Protein AF-Q2F6L7-F1 (afdb_monomer)

Foldseek 3Di:
DDDDDDDDDDDDDDDDCPDDDDCPVVVQPPPVPPVLSVDDPDPVSVVVD

Organism: NCBI:txid40149

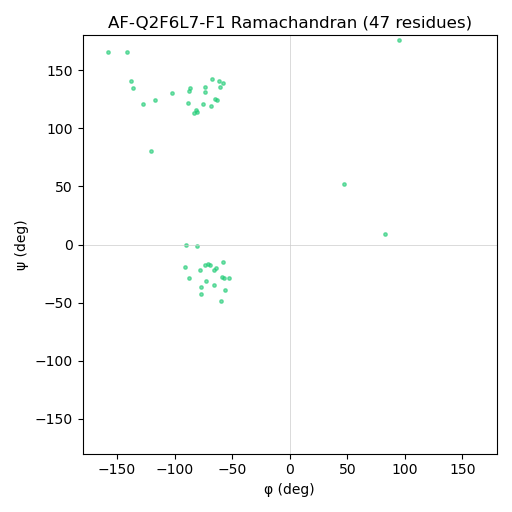Mean predicted aligned error: 7.01 Å

Nearest PDB structures (foldseek):
  8bcv-assembly1_A  TM=9.457E-01  e=8.206E-05  Avena sativa
  8j7b-assembly1_A  TM=9.667E-01  e=4.878E-04  Arabidopsis thaliana
  7yca-assembly1_A  TM=9.798E-01  e=7.482E-04  Ostreococcus tauri
  8xls-assembly1_A  TM=9.685E-01  e=1.890E-03  Thalassiosira pseudonana CCMP1335

Radius of gyration: 22.8 Å; Cα contacts (8 Å, |Δi|>4): 19; chains: 1; bounding box: 49×43×50 Å

Secondary structure (DSSP, 8-state):
---PPPPPPPPP---SSSS---STGGGSTTTT-TTGGG--SSTHHHHH-

pLDDT: mean 91.62, std 10.9, range [50.78, 98.12]

InterPro domains:
  IPR036408 Photosystem I PsaA/PsaB superfamily [G3DSA:1.20.1130.10] (1-49)

Sequence (49 aa):
MMIRSPEPEVKIVVDRDPVKTSFEEWARPGHFSRTIAKGPDTTTWIWNL

Structure (mmCIF, N/CA/C/O backbone):
data_AF-Q2F6L7-F1
#
_entry.id   AF-Q2F6L7-F1
#
loop_
_atom_site.group_PDB
_atom_site.id
_atom_site.type_symbol
_atom_site.label_atom_id
_atom_site.label_alt_id
_atom_site.label_comp_id
_atom_site.label_asym_id
_atom_site.label_entity_id
_atom_site.label_seq_id
_atom_site.pdbx_PDB_ins_code
_atom_site.Cartn_x
_atom_site.Cartn_y
_atom_site.Cartn_z
_atom_site.occupancy
_atom_site.B_iso_or_equiv
_atom_site.auth_seq_id
_atom_site.auth_comp_id
_atom_site.auth_asym_id
_atom_site.auth_atom_id
_atom_site.pdbx_PDB_model_num
ATOM 1 N N . MET A 1 1 ? 37.594 -34.111 -33.827 1.00 54.12 1 MET A N 1
ATOM 2 C CA . MET A 1 1 ? 37.516 -32.739 -33.283 1.00 54.12 1 MET A CA 1
ATOM 3 C C . MET A 1 1 ? 36.146 -32.582 -32.641 1.00 54.12 1 MET A C 1
ATOM 5 O O . MET A 1 1 ? 35.164 -32.658 -33.362 1.00 54.12 1 MET A O 1
ATOM 9 N N . MET A 1 2 ? 36.051 -32.501 -31.308 1.00 50.78 2 MET A N 1
ATOM 10 C CA . MET A 1 2 ? 34.762 -32.258 -30.641 1.00 50.78 2 MET A CA 1
ATOM 11 C C . MET A 1 2 ? 34.497 -30.752 -30.638 1.00 50.78 2 MET A C 1
ATOM 13 O O . MET A 1 2 ? 35.242 -30.004 -30.008 1.00 50.78 2 MET A O 1
ATOM 17 N N . ILE A 1 3 ? 33.475 -30.309 -31.366 1.00 68.69 3 ILE A N 1
ATOM 18 C CA . ILE A 1 3 ? 33.023 -28.917 -31.342 1.00 68.69 3 ILE A CA 1
ATOM 19 C C . ILE A 1 3 ? 32.139 -28.767 -30.104 1.00 68.69 3 ILE A C 1
ATOM 21 O O . ILE A 1 3 ? 31.114 -29.435 -29.990 1.00 68.69 3 ILE A O 1
ATOM 25 N N . ARG A 1 4 ? 32.563 -27.942 -29.143 1.00 71.00 4 ARG A N 1
ATOM 26 C CA . ARG A 1 4 ? 31.731 -27.598 -27.985 1.00 71.00 4 ARG A CA 1
ATOM 27 C C . ARG A 1 4 ? 30.632 -26.646 -28.465 1.00 71.00 4 ARG A C 1
ATOM 29 O O . ARG A 1 4 ? 30.931 -25.696 -29.183 1.00 71.00 4 ARG A O 1
ATOM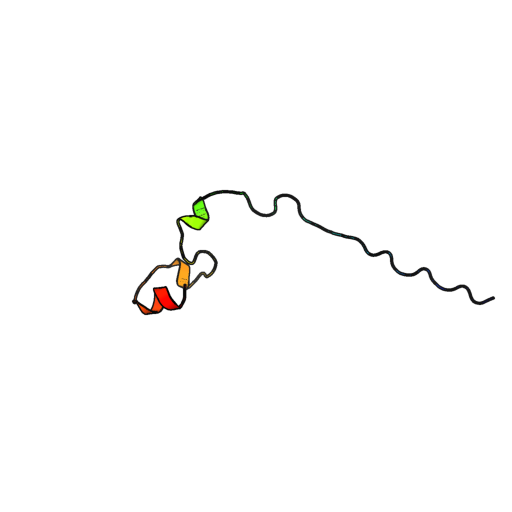 36 N N . SER A 1 5 ? 29.380 -26.924 -28.101 1.00 76.44 5 SER A N 1
ATOM 37 C CA . SER A 1 5 ? 28.259 -26.008 -28.354 1.00 76.44 5 SER A CA 1
ATOM 38 C C . SER A 1 5 ? 28.511 -24.681 -27.625 1.00 76.44 5 SER A C 1
ATOM 40 O O . SER A 1 5 ? 29.010 -24.733 -26.498 1.00 76.44 5 SER A O 1
ATOM 42 N N . PRO A 1 6 ? 28.192 -23.515 -28.219 1.00 78.38 6 PRO A N 1
ATOM 43 C CA . PRO A 1 6 ? 28.327 -22.237 -27.528 1.00 78.38 6 PRO A CA 1
ATOM 44 C C . PRO A 1 6 ? 27.484 -22.230 -26.247 1.00 78.38 6 PRO A C 1
ATOM 46 O O . PRO A 1 6 ? 26.363 -22.746 -26.231 1.00 78.38 6 PRO A O 1
ATOM 49 N N . GLU A 1 7 ? 28.044 -21.675 -25.172 1.00 78.56 7 GLU A N 1
ATOM 50 C CA . GLU A 1 7 ? 27.324 -21.466 -23.916 1.00 78.56 7 GLU A CA 1
ATOM 51 C C . GLU A 1 7 ? 26.221 -20.413 -24.122 1.00 78.56 7 GLU A C 1
ATOM 53 O O . GLU A 1 7 ? 26.417 -19.464 -24.887 1.00 78.56 7 GLU A O 1
ATOM 58 N N . PRO A 1 8 ? 25.044 -20.569 -23.492 1.00 81.81 8 PRO A N 1
ATOM 59 C CA . PRO A 1 8 ? 23.948 -19.627 -23.673 1.00 81.81 8 PRO A CA 1
ATOM 60 C C . PRO A 1 8 ? 24.322 -18.240 -23.133 1.00 81.81 8 PRO A C 1
ATOM 62 O O . PRO A 1 8 ? 24.669 -18.091 -21.962 1.00 81.81 8 PRO A O 1
ATOM 65 N N . GLU A 1 9 ? 24.208 -17.212 -23.979 1.00 82.38 9 GLU A N 1
ATOM 66 C CA . GLU A 1 9 ? 24.365 -15.818 -23.557 1.00 82.38 9 GLU A CA 1
ATOM 67 C C . GLU A 1 9 ? 23.275 -15.430 -22.551 1.00 82.38 9 GLU A C 1
ATOM 69 O O . GLU A 1 9 ? 22.073 -15.522 -22.824 1.00 82.38 9 GLU A O 1
ATOM 74 N N . VAL A 1 10 ? 23.701 -14.948 -21.384 1.00 88.12 10 VAL A N 1
ATOM 75 C CA . VAL A 1 10 ? 22.800 -14.417 -20.361 1.00 88.12 10 VAL A CA 1
ATOM 76 C C . VAL A 1 10 ? 22.312 -13.037 -20.797 1.00 88.12 10 VAL A C 1
ATOM 78 O O . VAL A 1 10 ? 23.106 -12.118 -20.994 1.00 88.12 10 VAL A O 1
ATOM 81 N N . LYS A 1 11 ? 20.992 -12.873 -20.926 1.00 88.50 11 LYS A N 1
ATOM 82 C CA . LYS A 1 11 ? 20.353 -11.590 -21.247 1.00 88.50 11 LYS A CA 1
ATOM 83 C C . LYS A 1 11 ? 19.753 -10.969 -19.992 1.00 88.50 11 LYS A C 1
ATOM 85 O O . LYS A 1 11 ? 19.001 -11.624 -19.276 1.00 88.50 11 LYS A O 1
ATOM 90 N N . ILE A 1 12 ? 20.054 -9.694 -19.756 1.00 90.00 12 ILE A N 1
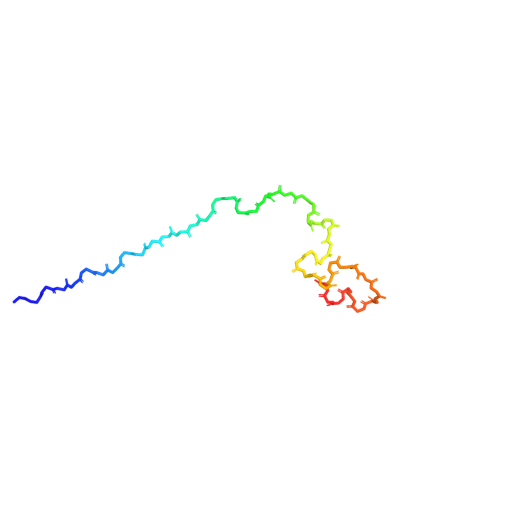ATOM 91 C CA . ILE A 1 12 ? 19.426 -8.900 -18.696 1.00 90.00 12 ILE A CA 1
ATOM 92 C C . ILE A 1 12 ? 18.162 -8.263 -19.274 1.00 90.00 12 ILE A C 1
ATOM 94 O O . ILE A 1 12 ? 18.234 -7.521 -20.253 1.00 90.00 12 ILE A O 1
ATOM 98 N N . VAL A 1 13 ? 17.012 -8.551 -18.666 1.00 93.75 13 VAL A N 1
ATOM 99 C CA . VAL A 1 13 ? 15.717 -7.965 -19.029 1.00 93.75 13 VAL A CA 1
ATOM 100 C C . VAL A 1 13 ? 15.210 -7.167 -17.836 1.00 93.75 13 VAL A C 1
ATOM 102 O O . VAL A 1 13 ? 15.111 -7.700 -16.734 1.00 93.75 13 VAL A O 1
ATOM 105 N N . VAL A 1 14 ? 14.927 -5.884 -18.056 1.00 95.38 14 VAL A N 1
ATOM 106 C CA . VAL A 1 14 ? 14.378 -4.968 -17.051 1.00 95.38 14 VAL A CA 1
ATOM 107 C C . VAL A 1 14 ? 13.288 -4.112 -17.683 1.00 95.38 14 VAL A C 1
ATOM 109 O O . VAL A 1 14 ? 13.449 -3.645 -18.813 1.00 95.38 14 VAL A O 1
ATOM 112 N N . ASP A 1 15 ? 12.214 -3.874 -16.936 1.00 97.56 15 ASP A N 1
ATOM 113 C CA . ASP A 1 15 ? 11.169 -2.930 -17.325 1.00 97.56 15 ASP A CA 1
ATOM 114 C C . ASP A 1 15 ? 11.540 -1.520 -16.855 1.00 97.56 15 ASP A C 1
ATOM 116 O O . ASP A 1 15 ? 11.978 -1.320 -15.719 1.00 97.56 15 ASP A O 1
ATOM 120 N N . ARG A 1 16 ? 11.381 -0.530 -17.740 1.00 95.94 16 ARG A N 1
ATOM 121 C CA . ARG A 1 16 ? 11.591 0.885 -17.402 1.00 95.94 16 ARG A CA 1
ATOM 122 C C . ARG A 1 16 ? 10.306 1.480 -16.844 1.00 95.94 16 ARG A C 1
ATOM 124 O O . ARG A 1 16 ? 9.250 1.309 -17.441 1.00 95.94 16 ARG A O 1
ATOM 131 N N . ASP A 1 17 ? 10.432 2.183 -15.721 1.00 96.06 17 ASP A N 1
ATOM 132 C CA . ASP A 1 17 ? 9.336 2.848 -15.005 1.00 96.06 17 ASP A CA 1
ATOM 133 C C . ASP A 1 17 ? 8.085 1.966 -14.798 1.00 96.06 17 ASP A C 1
ATOM 135 O O . ASP A 1 17 ? 6.969 2.387 -15.115 1.00 96.06 17 ASP A O 1
ATOM 139 N N . PRO A 1 18 ? 8.228 0.739 -14.249 1.00 96.75 18 PRO A N 1
ATOM 140 C CA . PRO A 1 18 ? 7.101 -0.185 -14.098 1.00 96.75 18 PRO A CA 1
ATOM 141 C C . PRO A 1 18 ? 6.043 0.322 -13.104 1.00 96.75 18 PRO A C 1
ATOM 143 O O . PRO A 1 18 ? 4.888 -0.094 -13.158 1.00 96.75 18 PRO A O 1
ATOM 146 N N . VAL A 1 19 ? 6.428 1.227 -12.196 1.00 96.25 19 VAL A N 1
ATOM 147 C CA . VAL A 1 19 ? 5.552 1.882 -11.220 1.00 96.25 19 VAL A CA 1
ATOM 148 C C . VAL A 1 19 ? 5.887 3.370 -11.185 1.00 96.25 19 VAL A C 1
ATOM 150 O O . VAL A 1 19 ? 7.056 3.748 -11.130 1.00 96.25 19 VAL A O 1
ATOM 153 N N . LYS A 1 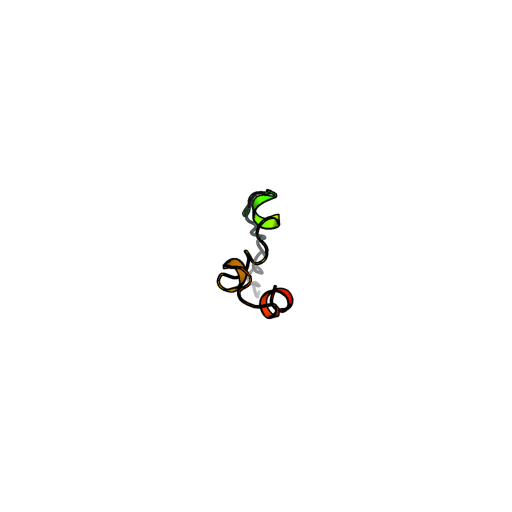20 ? 4.863 4.229 -11.206 1.00 96.31 20 LYS A N 1
ATOM 154 C CA . LYS A 1 20 ? 5.046 5.684 -11.158 1.00 96.31 20 LYS A CA 1
ATOM 155 C C . LYS A 1 20 ? 5.462 6.146 -9.763 1.00 96.31 20 LYS A C 1
ATOM 157 O O . LYS A 1 20 ? 4.828 5.789 -8.772 1.00 96.31 20 LYS A O 1
ATOM 162 N N . THR A 1 21 ? 6.450 7.031 -9.701 1.00 97.38 21 THR A N 1
ATOM 163 C CA . THR A 1 21 ? 6.827 7.721 -8.462 1.00 97.38 21 THR A CA 1
ATOM 164 C C . THR A 1 21 ? 5.724 8.688 -8.037 1.00 97.38 21 THR A C 1
ATOM 166 O O . THR A 1 21 ? 5.399 9.626 -8.764 1.00 97.38 21 THR A O 1
ATOM 169 N N . SER A 1 22 ? 5.147 8.471 -6.856 1.00 97.62 22 SER A N 1
ATOM 170 C CA . SER A 1 22 ? 4.151 9.363 -6.258 1.00 97.62 22 SER A CA 1
ATOM 171 C C . SER A 1 22 ? 4.076 9.175 -4.738 1.00 97.62 22 SER A C 1
ATOM 173 O O . SER A 1 22 ? 4.563 8.178 -4.205 1.00 97.62 22 SER A O 1
ATOM 175 N N . PHE A 1 23 ? 3.429 10.118 -4.048 1.00 98.06 23 PHE A N 1
ATOM 176 C CA . PHE A 1 23 ? 3.103 10.011 -2.618 1.00 98.06 23 PHE A CA 1
ATOM 177 C C . PHE A 1 23 ? 1.732 9.373 -2.348 1.00 98.06 23 PHE A C 1
ATOM 179 O O . PHE A 1 23 ? 1.348 9.223 -1.192 1.00 98.06 23 PHE A O 1
ATOM 186 N N . GLU A 1 24 ? 0.980 8.997 -3.385 1.00 97.62 24 GLU A N 1
ATOM 187 C CA . GLU A 1 24 ? -0.398 8.511 -3.243 1.00 97.62 24 GLU A CA 1
ATOM 188 C C . GLU A 1 24 ? -0.467 7.252 -2.368 1.00 97.62 24 GLU A C 1
ATOM 190 O O . GLU A 1 24 ? -1.212 7.202 -1.392 1.00 97.62 24 GLU A O 1
ATOM 195 N N . GLU A 1 25 ? 0.393 6.275 -2.645 1.00 96.88 25 GLU A N 1
ATOM 196 C CA . GLU A 1 25 ? 0.431 5.012 -1.901 1.00 96.88 25 GLU A CA 1
ATOM 197 C C . GLU A 1 25 ? 1.042 5.143 -0.496 1.00 96.88 25 GLU A C 1
ATOM 199 O O . GLU A 1 25 ? 0.792 4.309 0.375 1.00 96.88 25 GLU A O 1
ATOM 204 N N . TRP A 1 26 ? 1.785 6.221 -0.229 1.00 96.81 26 TRP A N 1
ATOM 205 C CA . TRP A 1 26 ? 2.312 6.522 1.108 1.00 96.81 26 TRP A CA 1
ATOM 206 C C . TRP A 1 26 ? 1.199 6.986 2.051 1.00 96.81 26 TRP A C 1
A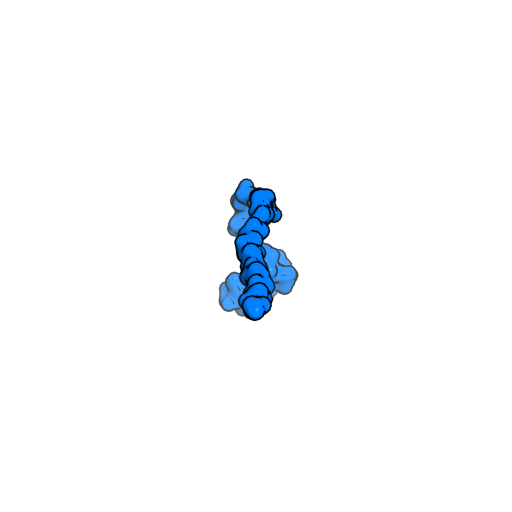TOM 208 O O . TRP A 1 26 ? 1.244 6.712 3.248 1.00 96.81 26 TRP A O 1
ATOM 218 N N . ALA A 1 27 ? 0.176 7.652 1.510 1.00 97.31 27 ALA A N 1
ATOM 219 C CA . ALA A 1 27 ? -0.998 8.085 2.260 1.00 97.31 27 ALA A CA 1
ATOM 220 C C . ALA A 1 27 ? -2.030 6.959 2.477 1.00 97.31 27 ALA A C 1
ATOM 222 O O . ALA A 1 27 ? -3.057 7.187 3.118 1.00 97.31 27 ALA A O 1
ATOM 223 N N . ARG A 1 28 ? -1.776 5.748 1.955 1.00 96.81 28 ARG A N 1
ATOM 224 C CA . ARG A 1 28 ? -2.678 4.587 2.013 1.00 96.81 28 ARG A CA 1
ATOM 225 C C . ARG A 1 28 ? -1.994 3.418 2.730 1.00 96.81 28 ARG A C 1
ATOM 227 O O . ARG A 1 28 ? -1.473 2.509 2.077 1.00 96.81 28 ARG A O 1
ATOM 234 N N . PRO A 1 29 ? -1.970 3.410 4.074 1.00 97.12 29 PRO A N 1
ATOM 235 C CA . PRO A 1 29 ? -1.342 2.323 4.805 1.00 97.12 29 PRO A CA 1
ATOM 236 C C . PRO A 1 29 ? -2.030 0.995 4.473 1.00 97.12 29 PRO A C 1
ATOM 238 O O . PRO A 1 29 ? -3.257 0.905 4.403 1.00 97.12 29 PRO A O 1
ATOM 241 N N . GLY A 1 30 ? -1.224 -0.035 4.230 1.00 97.38 30 GLY A N 1
ATOM 242 C CA . GLY A 1 30 ? -1.715 -1.368 3.902 1.00 97.38 30 GLY A CA 1
ATOM 243 C C . GLY A 1 30 ? -2.076 -1.565 2.432 1.00 97.38 30 GLY A C 1
ATOM 244 O O . GLY A 1 30 ? -2.620 -2.618 2.108 1.00 97.38 30 GLY A O 1
ATOM 245 N N . HIS A 1 31 ? -1.767 -0.615 1.533 1.00 97.38 31 HIS A N 1
ATOM 246 C CA . HIS A 1 31 ? -2.083 -0.712 0.097 1.00 97.38 31 HIS A CA 1
ATOM 247 C C . HIS A 1 31 ? -1.593 -2.009 -0.565 1.00 97.38 31 HIS A C 1
ATOM 249 O O . HIS A 1 31 ? -2.194 -2.498 -1.521 1.00 97.38 31 HIS A O 1
ATOM 255 N N . PHE A 1 32 ? -0.514 -2.591 -0.042 1.00 96.38 32 PHE A N 1
ATOM 256 C CA . PHE A 1 32 ? 0.089 -3.819 -0.551 1.00 96.38 32 PHE A CA 1
ATOM 257 C C . PHE A 1 32 ? -0.771 -5.069 -0.285 1.00 96.38 32 PHE A C 1
ATOM 259 O O . PHE A 1 32 ? -0.565 -6.103 -0.918 1.00 96.38 32 PHE A O 1
ATOM 266 N N . SER A 1 33 ? -1.748 -5.000 0.628 1.00 97.88 33 SER A N 1
ATOM 267 C CA . SER A 1 33 ? -2.622 -6.116 0.995 1.00 97.88 33 SER A CA 1
ATOM 268 C C . SER A 1 33 ? -4.086 -5.716 0.891 1.00 97.88 33 SER A C 1
ATOM 270 O O . SER A 1 33 ? -4.563 -4.850 1.613 1.00 97.88 33 SER A O 1
ATOM 272 N N . ARG A 1 34 ? -4.859 -6.419 0.057 1.00 96.75 34 ARG A N 1
ATOM 273 C CA . ARG A 1 34 ? -6.303 -6.154 -0.110 1.00 96.75 34 ARG A CA 1
ATOM 274 C C . ARG A 1 34 ? -7.105 -6.276 1.187 1.00 96.75 34 ARG A C 1
ATOM 276 O O . ARG A 1 34 ? -8.158 -5.657 1.301 1.00 96.75 34 ARG A O 1
ATOM 283 N N . THR A 1 35 ? -6.649 -7.098 2.131 1.00 96.06 35 THR A N 1
ATOM 284 C CA . THR A 1 35 ? -7.315 -7.265 3.428 1.00 96.06 35 THR A CA 1
ATOM 285 C C . THR A 1 35 ? -7.009 -6.085 4.347 1.00 96.06 35 THR A C 1
ATOM 287 O O . THR A 1 35 ? -7.925 -5.562 4.970 1.00 96.06 35 THR A O 1
ATOM 290 N N . ILE A 1 36 ? -5.753 -5.629 4.385 1.00 96.62 36 ILE A N 1
ATOM 291 C CA . ILE A 1 36 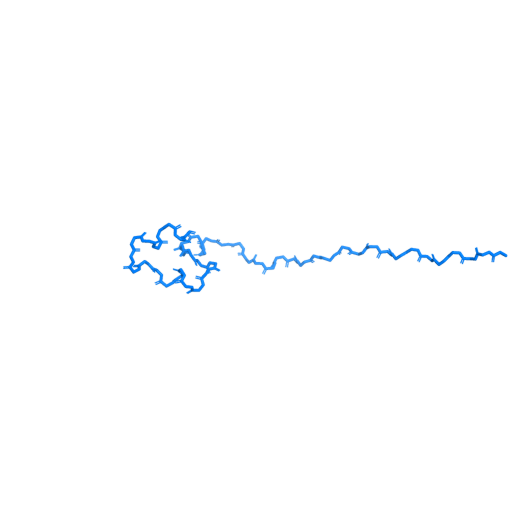? -5.308 -4.529 5.255 1.00 96.62 36 ILE A CA 1
ATOM 292 C C . ILE A 1 36 ? -5.742 -3.174 4.676 1.00 96.62 36 ILE A C 1
ATOM 294 O O . ILE A 1 36 ? -6.202 -2.315 5.416 1.00 96.62 36 ILE A O 1
ATOM 298 N N . ALA A 1 37 ? -5.726 -3.002 3.355 1.00 97.31 37 ALA A N 1
ATOM 299 C CA . ALA A 1 37 ? -6.135 -1.771 2.674 1.00 97.31 37 ALA A CA 1
ATOM 300 C C . ALA A 1 37 ? -7.583 -1.327 2.967 1.00 97.31 37 ALA A C 1
ATOM 302 O O . ALA A 1 37 ? -7.940 -0.188 2.675 1.00 97.31 37 ALA A O 1
ATOM 303 N N . LYS A 1 38 ? -8.428 -2.203 3.530 1.00 96.00 38 LYS A N 1
ATOM 304 C CA . LYS A 1 38 ? -9.785 -1.853 3.984 1.00 96.00 38 LYS A CA 1
ATOM 305 C C . LYS A 1 38 ? -9.794 -0.938 5.213 1.00 96.00 38 LYS A C 1
ATOM 307 O O . LYS A 1 38 ? -10.804 -0.290 5.460 1.00 96.00 38 LYS A O 1
ATOM 312 N N . GLY A 1 39 ? -8.678 -0.858 5.936 1.00 95.69 39 GLY A N 1
ATOM 313 C CA . GLY A 1 39 ? -8.535 -0.057 7.146 1.00 95.69 39 GLY A CA 1
ATOM 314 C C . GLY A 1 39 ? -8.775 -0.844 8.441 1.00 95.69 39 GLY A C 1
ATOM 315 O O . GLY A 1 39 ? -9.070 -2.042 8.405 1.00 95.69 39 GLY A O 1
ATOM 316 N N . PRO A 1 40 ? -8.584 -0.186 9.596 1.00 97.00 40 PRO A N 1
ATOM 317 C CA . PRO A 1 40 ? -8.624 -0.835 10.898 1.00 97.00 40 PRO A CA 1
ATOM 318 C C . PRO A 1 40 ? -10.050 -1.061 11.409 1.00 97.00 40 PRO A C 1
ATOM 320 O O . PRO A 1 40 ? -10.729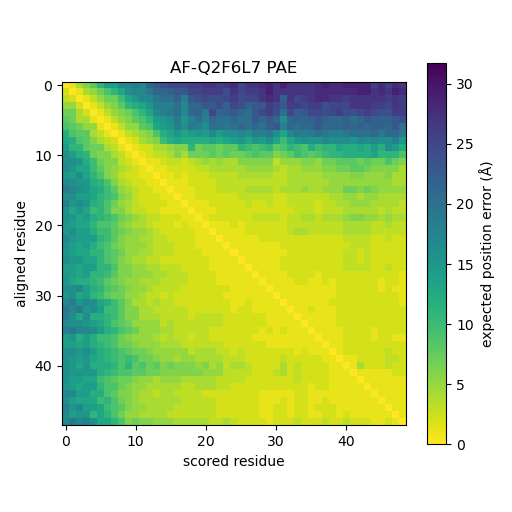 -0.116 11.797 1.00 97.00 40 PRO A O 1
ATOM 323 N N . ASP A 1 41 ? -10.447 -2.329 11.522 1.00 95.44 41 ASP A N 1
ATOM 324 C CA . ASP A 1 41 ? -11.636 -2.736 12.292 1.00 95.44 41 ASP A CA 1
ATOM 325 C C . ASP A 1 41 ? -11.304 -2.978 1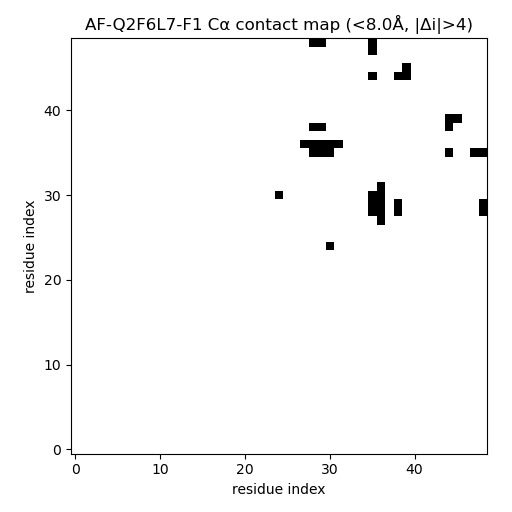3.777 1.00 95.44 41 ASP A C 1
ATOM 327 O O . ASP A 1 41 ? -12.139 -2.804 14.663 1.00 95.44 41 ASP A O 1
ATOM 331 N N . THR A 1 42 ? -10.064 -3.385 14.064 1.00 97.38 42 THR A N 1
ATOM 332 C CA . THR A 1 42 ? -9.537 -3.611 15.416 1.00 97.38 42 THR A CA 1
ATOM 333 C C . THR A 1 42 ? -8.091 -3.128 15.505 1.00 97.38 42 THR A C 1
ATOM 335 O O . THR A 1 42 ? -7.420 -2.931 14.491 1.00 97.38 42 THR A O 1
ATOM 338 N N . THR A 1 43 ? -7.557 -2.986 16.720 1.00 97.88 43 THR A N 1
ATOM 339 C CA . THR A 1 43 ? -6.146 -2.610 16.928 1.00 97.88 43 THR A CA 1
ATOM 340 C C . THR A 1 43 ? -5.163 -3.659 16.408 1.00 97.88 43 THR A C 1
ATOM 342 O O . THR A 1 43 ? -4.020 -3.323 16.111 1.00 97.88 43 THR A O 1
ATOM 345 N N . THR A 1 44 ? -5.604 -4.908 16.218 1.00 97.19 44 THR A N 1
ATOM 346 C CA . THR A 1 44 ? -4.818 -5.961 15.557 1.00 97.19 44 THR A CA 1
ATOM 347 C C . THR A 1 44 ? -4.392 -5.560 14.149 1.00 97.19 44 THR A C 1
ATOM 349 O O . THR A 1 44 ? -3.328 -5.969 13.696 1.00 97.19 44 THR A O 1
ATOM 352 N N . TRP A 1 45 ? -5.171 -4.714 13.474 1.00 98.12 45 TRP A N 1
ATOM 353 C CA . TRP A 1 45 ? -4.825 -4.205 12.153 1.00 98.12 45 TRP A CA 1
ATOM 354 C C . TRP A 1 45 ? -3.464 -3.495 12.120 1.00 98.12 45 TRP A C 1
ATOM 356 O O . TRP A 1 45 ? -2.707 -3.716 11.186 1.00 98.12 45 TRP A O 1
ATOM 366 N N . ILE A 1 46 ? -3.116 -2.724 13.160 1.00 97.56 46 ILE A N 1
ATOM 367 C CA . ILE A 1 46 ? -1.832 -1.999 13.243 1.00 97.56 46 ILE A CA 1
ATOM 368 C C . ILE A 1 46 ? -0.649 -2.969 13.325 1.00 97.56 46 ILE A C 1
ATOM 370 O O . ILE A 1 46 ? 0.408 -2.690 12.781 1.00 97.56 46 ILE A O 1
ATOM 374 N N . TRP A 1 47 ? -0.823 -4.109 13.991 1.00 97.50 47 TRP A N 1
ATOM 375 C CA . TRP A 1 47 ? 0.229 -5.119 14.124 1.00 97.50 47 TRP A CA 1
ATOM 376 C C . TRP A 1 47 ? 0.403 -5.970 12.863 1.00 97.50 47 TRP A C 1
ATOM 378 O O . TRP A 1 47 ? 1.449 -6.587 12.686 1.00 97.50 47 TRP A O 1
ATOM 388 N N . ASN A 1 48 ? -0.631 -6.028 12.020 1.00 96.44 48 ASN A N 1
ATOM 389 C CA . ASN A 1 48 ? -0.609 -6.746 10.747 1.00 96.44 48 ASN A CA 1
ATOM 390 C C . ASN A 1 48 ? -0.167 -5.867 9.567 1.00 96.44 48 ASN A C 1
ATOM 392 O O . ASN A 1 48 ? 0.170 -6.420 8.520 1.00 96.44 48 ASN A O 1
ATOM 396 N N . LEU A 1 49 ? -0.251 -4.540 9.720 1.00 95.00 49 LEU A N 1
ATOM 397 C CA . LEU A 1 49 ? 0.220 -3.530 8.772 1.00 95.00 49 LEU A CA 1
ATOM 398 C C . LEU A 1 49 ? 1.746 -3.580 8.626 1.00 95.00 49 LEU A C 1
ATOM 400 O O . LEU A 1 49 ? 2.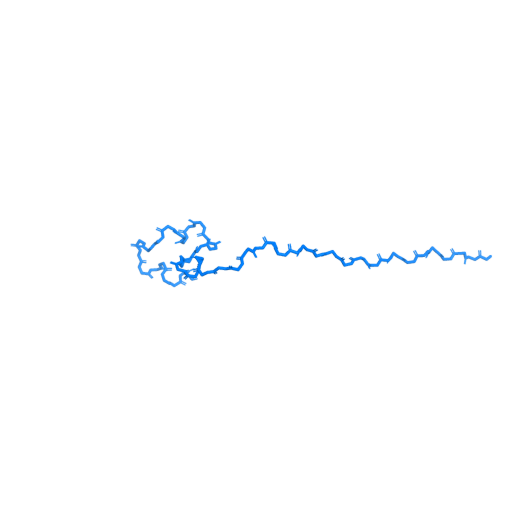197 -3.441 7.469 1.00 95.00 49 LEU A O 1
#

Solvent-accessible surface area (backbone atoms only — not comparable to full-atom values): 3622 Å² total; per-residue (Å²): 135,88,81,79,78,82,79,83,84,87,79,89,86,81,79,79,78,83,65,81,91,71,66,67,67,74,77,34,72,32,67,92,34,84,76,48,46,74,57,73,90,50,77,65,44,70,79,73,96

GO terms:
  GO:0009536 plastid (C, IC)